Protein AF-A0AAD6SGI1-F1 (afdb_monomer_lite)

Radius of gyration: 14.53 Å; chains: 1; bounding box: 28×39×39 Å

pLDDT: mean 81.7, std 13.65, range [47.59, 97.56]

Secondary structure (DSSP, 8-state):
-------EESS--HHHHTTSTT-SSS--HHHHHHHHHHHHHHHTT-PPPEEHHHHHHHTGGGHHHHHHHHHHHTT-

Organism: NCBI:txid1745969

Structure (mmCIF, N/CA/C/O backbone):
data_AF-A0AAD6SGI1-F1
#
_entry.id   AF-A0AAD6SGI1-F1
#
loop_
_atom_site.group_PDB
_atom_site.id
_atom_site.type_symbol
_atom_site.label_atom_id
_atom_site.label_alt_id
_atom_site.label_comp_id
_atom_site.label_asym_id
_atom_site.label_entity_id
_atom_site.label_seq_id
_atom_site.pdbx_PDB_ins_code
_atom_site.Cartn_x
_atom_site.Cartn_y
_atom_site.Cartn_z
_atom_site.occupancy
_atom_site.B_iso_or_equiv
_atom_site.auth_seq_id
_atom_site.auth_comp_id
_atom_site.auth_asym_id
_atom_site.auth_atom_id
_atom_site.pdbx_PDB_model_num
ATOM 1 N N . ASP A 1 1 ? -7.533 30.580 12.965 1.00 47.59 1 ASP A N 1
ATOM 2 C CA . ASP A 1 1 ? -6.797 29.429 13.511 1.00 47.59 1 ASP A CA 1
ATOM 3 C C . ASP A 1 1 ? -6.911 28.253 12.550 1.00 47.59 1 ASP A C 1
ATOM 5 O O . ASP A 1 1 ? -8.018 27.792 12.285 1.00 47.59 1 ASP A O 1
ATOM 9 N N . GLY A 1 2 ? -5.814 27.873 11.895 1.00 58.25 2 GLY A N 1
ATOM 10 C CA . GLY A 1 2 ? -5.823 26.904 10.795 1.00 58.25 2 GLY A CA 1
ATOM 11 C C . GLY A 1 2 ? -5.524 25.491 11.283 1.00 58.25 2 GLY A C 1
ATOM 12 O O . GLY A 1 2 ? -4.370 25.075 11.291 1.00 58.25 2 GLY A O 1
ATOM 13 N N . TRP A 1 3 ? -6.547 24.737 11.679 1.00 68.38 3 TRP A N 1
ATOM 14 C CA . TRP A 1 3 ? -6.378 23.353 12.125 1.00 68.38 3 TRP A CA 1
ATOM 15 C C . TRP A 1 3 ? -6.052 22.437 10.938 1.00 68.38 3 TRP A C 1
ATOM 17 O O . TRP A 1 3 ? -6.938 22.057 10.170 1.00 68.38 3 TRP A O 1
ATOM 27 N N . GLN A 1 4 ? -4.786 22.039 10.785 1.00 69.94 4 GLN A N 1
ATOM 28 C CA . GLN A 1 4 ? -4.430 20.947 9.877 1.00 69.94 4 GLN A CA 1
ATOM 29 C C . GLN A 1 4 ? -4.957 19.618 10.440 1.00 69.94 4 GLN A C 1
ATOM 31 O O . GLN A 1 4 ? -4.391 19.048 11.374 1.00 69.94 4 GLN A O 1
ATOM 36 N N . LYS A 1 5 ? -6.048 19.103 9.859 1.00 72.19 5 LYS A N 1
ATOM 37 C CA . LYS A 1 5 ? -6.559 17.761 10.164 1.00 72.19 5 LYS A CA 1
ATOM 38 C C . LYS A 1 5 ? -5.628 16.705 9.575 1.00 72.19 5 LYS A C 1
ATOM 40 O O . LYS A 1 5 ? -5.418 16.647 8.366 1.00 72.19 5 LYS A O 1
ATOM 45 N N . LYS A 1 6 ? -5.109 15.827 10.434 1.00 77.50 6 LYS A N 1
ATOM 46 C CA . LYS A 1 6 ? -4.440 14.599 9.997 1.00 77.50 6 LYS A CA 1
ATOM 47 C C . LYS A 1 6 ? -5.505 13.622 9.508 1.00 77.50 6 LYS A C 1
ATOM 49 O O . LYS A 1 6 ? -6.211 13.016 10.306 1.00 77.50 6 LYS A O 1
ATOM 54 N N . GLU A 1 7 ? -5.643 13.504 8.195 1.00 85.25 7 GLU A N 1
ATOM 55 C CA . GLU A 1 7 ? -6.553 12.540 7.581 1.00 85.25 7 GLU A CA 1
ATOM 56 C C . GLU A 1 7 ? -5.926 11.143 7.579 1.00 85.25 7 GLU A C 1
ATOM 58 O O . GLU A 1 7 ? -4.809 10.965 7.084 1.00 85.25 7 GLU A O 1
ATOM 63 N N . ILE A 1 8 ? -6.661 10.167 8.116 1.00 91.44 8 ILE A N 1
ATOM 64 C CA . ILE A 1 8 ? -6.333 8.740 8.059 1.00 91.44 8 ILE A CA 1
ATOM 65 C C . ILE A 1 8 ? -7.216 8.044 7.021 1.00 91.44 8 ILE A C 1
ATOM 67 O O . ILE A 1 8 ? -8.402 8.350 6.900 1.00 91.44 8 ILE A O 1
ATOM 71 N N . SER A 1 9 ? -6.646 7.120 6.249 1.00 91.81 9 SER A N 1
ATOM 72 C CA . SER A 1 9 ? -7.361 6.453 5.155 1.00 91.81 9 SER A CA 1
ATOM 73 C C . SER A 1 9 ? -6.902 5.013 4.932 1.00 91.81 9 SER A C 1
ATOM 75 O O . SER A 1 9 ? -5.761 4.645 5.215 1.00 91.81 9 SER A O 1
ATOM 77 N N . TRP A 1 10 ? -7.801 4.200 4.366 1.00 92.44 10 TRP A N 1
ATOM 78 C CA . TRP A 1 10 ? -7.528 2.819 3.943 1.00 92.44 10 TRP A CA 1
ATOM 79 C C . TRP A 1 10 ? -6.609 2.718 2.726 1.00 92.44 10 TRP A C 1
ATOM 81 O O . TRP A 1 10 ? -5.899 1.722 2.563 1.00 92.44 10 TRP A O 1
ATOM 91 N N . TRP A 1 11 ? -6.606 3.771 1.910 1.00 93.25 11 TRP A N 1
ATOM 92 C CA . TRP A 1 11 ? -5.855 3.879 0.667 1.00 93.25 11 TRP A CA 1
ATOM 93 C C . TRP A 1 11 ? -4.965 5.121 0.677 1.00 93.25 11 TRP A C 1
ATOM 95 O O . TRP A 1 11 ? -5.363 6.145 1.245 1.00 93.25 11 TRP A O 1
ATOM 105 N N . PRO A 1 12 ? -3.783 5.074 0.042 1.00 92.25 12 PRO A N 1
ATOM 106 C CA . PRO A 1 12 ? -2.931 6.244 -0.078 1.00 92.25 12 PRO A CA 1
ATOM 107 C C . PRO A 1 12 ? -3.603 7.303 -0.953 1.00 92.25 12 PRO A C 1
ATOM 109 O O . PRO A 1 12 ? -4.198 6.998 -1.985 1.00 92.25 12 PRO A O 1
ATOM 112 N N . LYS A 1 13 ? -3.446 8.574 -0.583 1.00 90.75 13 LYS A N 1
ATOM 113 C CA . LYS A 1 13 ? -3.793 9.688 -1.475 1.00 90.75 13 LYS A CA 1
ATOM 114 C C . LYS A 1 13 ? -2.884 9.684 -2.714 1.00 90.75 13 LYS A C 1
ATOM 116 O O . LYS A 1 13 ? -1.733 9.244 -2.593 1.00 90.75 13 LYS A O 1
ATOM 121 N N . PRO A 1 14 ? -3.313 10.267 -3.853 1.00 89.06 14 PRO A N 1
ATOM 122 C CA . PRO A 1 14 ? -2.501 10.331 -5.071 1.00 89.06 14 PRO A CA 1
ATOM 123 C C . PRO A 1 14 ? -1.089 10.863 -4.813 1.00 89.06 14 PRO A C 1
ATOM 125 O O . PRO A 1 14 ? -0.106 10.240 -5.192 1.00 89.06 14 PRO A O 1
ATOM 128 N N . ALA A 1 15 ? -0.968 11.936 -4.027 1.00 87.19 15 ALA A N 1
ATOM 129 C CA . ALA A 1 15 ? 0.324 12.507 -3.662 1.00 87.19 15 ALA A CA 1
ATOM 130 C C . ALA A 1 15 ? 1.256 11.529 -2.922 1.00 87.19 15 ALA A C 1
ATOM 132 O O . ALA A 1 15 ? 2.464 11.648 -3.060 1.00 87.19 15 ALA A O 1
ATOM 133 N N . ALA A 1 16 ? 0.754 10.574 -2.133 1.00 88.31 16 ALA A N 1
ATOM 134 C CA . ALA A 1 16 ? 1.604 9.542 -1.534 1.00 88.31 16 ALA A CA 1
ATOM 135 C C . ALA A 1 16 ? 1.953 8.456 -2.564 1.00 88.31 16 ALA A C 1
ATOM 137 O O . ALA A 1 16 ? 3.121 8.094 -2.694 1.00 88.31 16 ALA A O 1
ATOM 138 N N . PHE A 1 17 ? 0.964 7.990 -3.334 1.00 88.62 17 PHE A N 1
ATOM 139 C CA . PHE A 1 17 ? 1.151 6.946 -4.344 1.00 88.62 17 PHE A CA 1
ATOM 140 C C . PHE A 1 17 ? 2.137 7.358 -5.446 1.00 88.62 17 PHE A C 1
ATOM 142 O O . PHE A 1 17 ? 2.984 6.553 -5.825 1.00 88.62 17 PHE A O 1
ATOM 149 N N . CYS A 1 18 ? 2.123 8.621 -5.883 1.00 86.75 18 CYS A N 1
ATOM 150 C CA . CYS A 1 18 ? 3.048 9.129 -6.900 1.00 8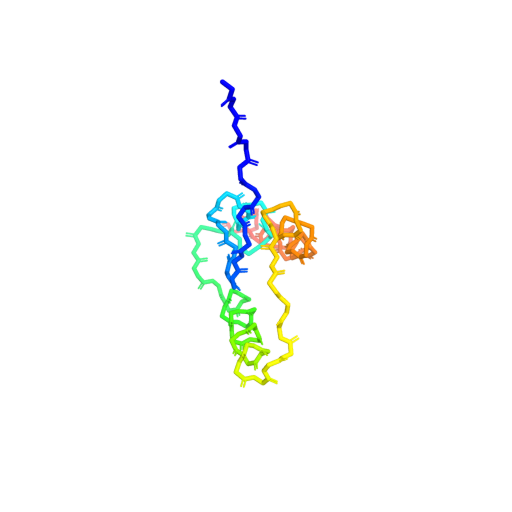6.75 18 CYS A CA 1
ATOM 151 C C . CYS A 1 18 ? 4.525 9.056 -6.486 1.00 86.75 18 CYS A C 1
ATOM 153 O O . CYS A 1 18 ? 5.393 8.970 -7.349 1.00 86.75 18 CYS A O 1
ATOM 155 N N . HIS A 1 19 ? 4.813 9.080 -5.181 1.00 82.94 19 HIS A N 1
ATOM 156 C CA . HIS A 1 19 ? 6.173 8.935 -4.653 1.00 82.94 19 HIS A CA 1
ATOM 157 C C . HIS A 1 19 ? 6.579 7.468 -4.452 1.00 82.94 19 HIS A C 1
ATOM 159 O O . HIS A 1 19 ? 7.740 7.190 -4.144 1.00 82.94 19 HIS A O 1
ATOM 165 N N . SER A 1 20 ? 5.643 6.530 -4.607 1.00 83.75 20 SER A N 1
ATOM 166 C CA . SER A 1 20 ? 5.939 5.101 -4.571 1.00 83.75 20 SER A CA 1
ATOM 167 C C . SER A 1 20 ? 6.678 4.670 -5.839 1.00 83.75 20 SER A C 1
ATOM 169 O O . SER A 1 20 ? 6.623 5.333 -6.874 1.00 83.75 20 SER A O 1
ATOM 171 N N . GLY A 1 21 ? 7.342 3.516 -5.786 1.00 81.56 21 GLY A N 1
ATOM 172 C CA . GLY A 1 21 ? 7.884 2.902 -6.999 1.00 81.56 21 GLY A CA 1
ATOM 173 C C . GLY A 1 21 ? 6.865 2.133 -7.843 1.00 81.56 21 GLY A C 1
ATOM 174 O O . GLY A 1 21 ? 7.265 1.546 -8.839 1.00 81.56 21 GLY A O 1
ATOM 175 N N . LEU A 1 22 ? 5.580 2.128 -7.460 1.00 84.12 22 LEU A N 1
ATOM 176 C CA . LEU A 1 22 ? 4.487 1.584 -8.276 1.00 84.12 22 LEU A CA 1
ATOM 177 C C . LEU A 1 22 ? 4.009 2.574 -9.338 1.00 84.12 22 LEU A C 1
ATOM 179 O O . LEU A 1 22 ? 3.435 2.170 -10.343 1.00 84.12 22 LEU A O 1
ATOM 183 N N . ASN A 1 23 ? 4.227 3.872 -9.120 1.00 86.75 23 ASN A N 1
ATOM 184 C CA . ASN A 1 23 ? 3.819 4.896 -10.067 1.00 86.75 23 ASN A CA 1
ATOM 185 C C . ASN A 1 23 ? 4.805 4.970 -11.244 1.00 86.75 23 ASN A C 1
ATOM 187 O O . ASN A 1 23 ? 5.711 5.802 -11.251 1.00 86.75 23 ASN A O 1
ATOM 191 N N . ILE A 1 24 ? 4.622 4.080 -12.219 1.00 83.25 24 ILE A N 1
ATOM 192 C CA . ILE A 1 24 ? 5.405 4.020 -13.464 1.00 83.25 24 ILE A CA 1
ATOM 193 C C . ILE A 1 24 ? 4.620 4.524 -14.690 1.00 83.25 24 ILE A C 1
ATOM 195 O O . ILE A 1 24 ? 4.997 4.253 -15.821 1.00 83.25 24 ILE A O 1
ATOM 199 N N . GLY A 1 25 ? 3.511 5.244 -14.476 1.00 85.56 25 GLY A N 1
ATOM 200 C CA . GLY A 1 25 ? 2.667 5.804 -15.544 1.00 85.56 25 GLY A CA 1
ATOM 201 C C . GLY A 1 25 ? 1.555 4.878 -16.050 1.00 85.56 25 GLY A C 1
ATOM 202 O O . GLY A 1 25 ? 0.680 5.327 -16.783 1.00 85.56 25 GLY A O 1
ATOM 203 N N . TRP A 1 26 ? 1.536 3.614 -15.622 1.00 86.62 26 TRP A N 1
ATOM 204 C CA . TRP A 1 26 ? 0.489 2.644 -15.951 1.00 86.62 26 TRP A CA 1
ATOM 205 C C . TRP A 1 26 ? 0.280 1.630 -14.813 1.00 86.62 26 TRP A C 1
ATOM 207 O O . TRP A 1 26 ? 1.071 1.556 -13.868 1.00 86.62 26 TRP A O 1
ATOM 217 N N . TRP A 1 27 ? -0.811 0.858 -14.874 1.00 88.00 27 TRP A N 1
ATOM 218 C CA . TRP A 1 27 ? -1.142 -0.154 -13.865 1.00 88.00 27 TRP A CA 1
ATOM 219 C C . TRP A 1 27 ? -0.374 -1.456 -14.104 1.00 88.00 27 TRP A C 1
ATOM 221 O O . TRP A 1 27 ? -0.796 -2.314 -14.878 1.00 88.00 27 TRP A O 1
ATOM 231 N N . SER A 1 28 ? 0.770 -1.595 -13.438 1.00 87.69 28 SER A N 1
ATOM 232 C CA . SER A 1 28 ? 1.632 -2.763 -13.593 1.00 87.69 28 SER A CA 1
ATOM 233 C C . SER A 1 28 ? 1.138 -3.990 -12.822 1.00 87.69 28 SER A C 1
ATOM 235 O O . SER A 1 28 ? 0.362 -3.865 -11.870 1.00 87.69 28 SER A O 1
ATOM 237 N N . PRO A 1 29 ? 1.635 -5.197 -13.149 1.00 88.81 29 PRO A N 1
ATOM 238 C CA . PRO A 1 29 ? 1.388 -6.379 -12.328 1.00 88.81 29 PRO A CA 1
ATOM 239 C C . PRO A 1 29 ? 1.807 -6.201 -10.857 1.00 88.81 29 PRO A C 1
ATOM 241 O O . PRO A 1 29 ? 1.219 -6.823 -9.974 1.00 88.81 29 PRO A O 1
ATOM 244 N N . ASP A 1 30 ? 2.796 -5.346 -10.567 1.00 85.44 30 ASP A N 1
ATOM 245 C CA . ASP A 1 30 ? 3.163 -4.987 -9.192 1.00 85.44 30 ASP A CA 1
ATOM 246 C C . ASP A 1 30 ? 2.105 -4.108 -8.515 1.00 85.44 30 ASP A C 1
ATOM 248 O O . ASP A 1 30 ? 1.835 -4.304 -7.327 1.00 85.44 30 ASP A O 1
ATOM 252 N N . CYS A 1 31 ? 1.475 -3.187 -9.258 1.00 89.38 31 CYS A N 1
ATOM 253 C CA . CYS A 1 31 ? 0.344 -2.396 -8.762 1.00 89.38 31 CYS A CA 1
ATOM 254 C C . CYS A 1 31 ? -0.806 -3.314 -8.346 1.00 89.38 31 CYS A C 1
ATOM 256 O O . CYS A 1 31 ? -1.306 -3.198 -7.225 1.00 89.38 31 CYS A O 1
ATOM 258 N N . GLU A 1 32 ? -1.156 -4.279 -9.201 1.00 92.81 32 GLU A N 1
ATOM 259 C CA . GLU A 1 32 ? -2.209 -5.256 -8.919 1.00 92.81 32 GLU A CA 1
ATOM 260 C C . GLU A 1 32 ? -1.871 -6.113 -7.693 1.00 92.81 32 GLU A C 1
ATOM 262 O O . GLU A 1 32 ? -2.673 -6.220 -6.763 1.00 92.81 32 GLU A O 1
ATOM 267 N N . ARG A 1 33 ? -0.653 -6.673 -7.632 1.00 91.38 33 ARG A N 1
ATOM 268 C CA . ARG A 1 33 ? -0.197 -7.476 -6.484 1.00 91.38 33 ARG A CA 1
ATOM 269 C C . ARG A 1 33 ? -0.284 -6.700 -5.175 1.00 91.38 33 ARG A C 1
ATOM 271 O O . ARG A 1 33 ? -0.750 -7.236 -4.165 1.00 91.38 33 ARG A O 1
ATOM 278 N N . TRP A 1 34 ? 0.166 -5.447 -5.179 1.00 90.69 34 TRP A N 1
ATOM 279 C CA . TRP A 1 34 ? 0.091 -4.577 -4.011 1.00 90.69 34 TRP A CA 1
ATOM 280 C C . TRP A 1 34 ? -1.361 -4.287 -3.612 1.00 90.69 34 TRP A C 1
ATOM 282 O O . TRP A 1 34 ? -1.712 -4.439 -2.438 1.00 90.69 34 TRP A O 1
ATOM 292 N N . PHE A 1 35 ? -2.210 -3.931 -4.578 1.00 93.12 35 PHE A N 1
ATOM 293 C CA . PHE A 1 35 ? -3.615 -3.612 -4.341 1.00 93.12 35 PHE A CA 1
ATOM 294 C C . PHE A 1 35 ? -4.371 -4.804 -3.755 1.00 93.12 35 PHE A C 1
ATOM 296 O O . PHE A 1 35 ? -5.006 -4.680 -2.706 1.00 93.12 35 PHE A O 1
ATOM 303 N N . GLN A 1 36 ? -4.235 -5.985 -4.362 1.00 95.56 36 GLN A N 1
ATOM 304 C CA . GLN A 1 36 ? -4.878 -7.204 -3.877 1.00 95.56 36 GLN A CA 1
ATOM 305 C C . GLN A 1 36 ? -4.391 -7.603 -2.484 1.00 95.56 36 GLN A C 1
ATOM 307 O O . GLN A 1 36 ? -5.198 -8.004 -1.640 1.00 95.56 36 GLN A O 1
ATOM 312 N N . LYS A 1 37 ? -3.084 -7.477 -2.213 1.00 93.62 37 LYS A N 1
ATOM 313 C CA . LYS A 1 37 ? -2.530 -7.737 -0.878 1.00 93.62 37 LYS A CA 1
ATOM 314 C C . LYS A 1 37 ? -3.179 -6.823 0.160 1.00 93.62 37 LYS A C 1
ATOM 316 O O . LYS A 1 37 ? -3.669 -7.315 1.175 1.00 93.62 37 LYS A O 1
ATOM 321 N N . ARG A 1 38 ? -3.236 -5.517 -0.109 1.00 94.12 38 ARG A N 1
ATOM 322 C CA . ARG A 1 38 ? -3.833 -4.542 0.808 1.00 94.12 38 ARG A CA 1
ATOM 323 C C . ARG A 1 38 ? -5.333 -4.770 0.988 1.00 94.12 38 ARG A C 1
ATOM 325 O O . ARG A 1 38 ? -5.818 -4.761 2.115 1.00 94.12 38 ARG A O 1
ATOM 332 N N . LEU A 1 39 ? -6.059 -5.050 -0.094 1.00 96.69 39 LEU A N 1
ATOM 333 C CA . LEU A 1 39 ? -7.485 -5.375 -0.046 1.00 96.69 39 LEU A CA 1
ATOM 334 C C . LEU A 1 39 ? -7.756 -6.603 0.834 1.00 96.69 39 LEU A C 1
ATOM 336 O O . LEU A 1 39 ? -8.716 -6.615 1.603 1.00 96.69 39 LEU A O 1
ATOM 340 N N . ARG A 1 40 ? -6.897 -7.625 0.756 1.00 97.56 40 ARG A N 1
ATOM 341 C CA . ARG A 1 40 ? -6.976 -8.813 1.615 1.00 97.56 40 ARG A CA 1
ATOM 342 C C . ARG A 1 40 ? -6.751 -8.464 3.085 1.00 97.56 40 ARG A C 1
ATOM 344 O O . ARG A 1 40 ? -7.500 -8.945 3.927 1.00 97.56 40 ARG A O 1
ATOM 351 N N . GLU A 1 41 ? -5.763 -7.626 3.392 1.00 95.62 41 GLU A N 1
ATOM 352 C CA . GLU A 1 41 ? -5.506 -7.156 4.761 1.00 95.62 41 GLU A CA 1
ATOM 353 C C . GLU A 1 41 ? -6.707 -6.386 5.330 1.00 95.62 41 GLU A C 1
ATOM 355 O O . GLU A 1 41 ? -7.090 -6.631 6.471 1.00 95.62 41 GLU A O 1
ATOM 360 N N . ILE A 1 42 ? -7.346 -5.526 4.528 1.00 96.19 42 ILE A N 1
ATOM 361 C CA . ILE A 1 42 ? -8.562 -4.792 4.919 1.00 96.19 42 ILE A CA 1
ATOM 362 C C . ILE A 1 42 ? -9.702 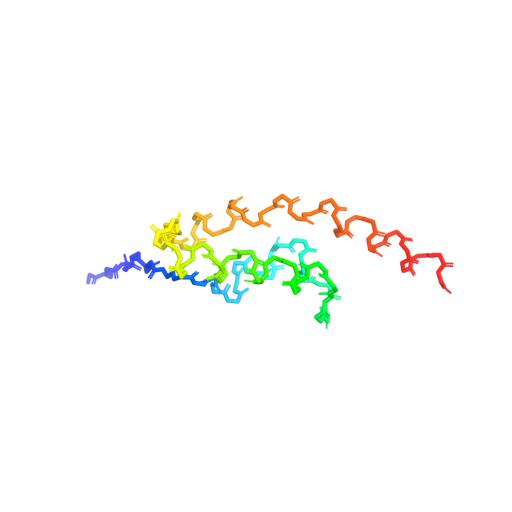-5.768 5.214 1.00 96.19 42 ILE A C 1
ATOM 364 O O . ILE A 1 42 ? -10.287 -5.723 6.291 1.00 96.19 42 ILE A O 1
ATOM 368 N N . LYS A 1 43 ? -9.979 -6.704 4.297 1.00 96.81 43 LYS A N 1
ATOM 369 C CA . LYS A 1 43 ? -11.048 -7.703 4.471 1.00 96.81 43 LYS A CA 1
ATOM 370 C C . LYS A 1 43 ? -10.830 -8.616 5.680 1.00 96.81 43 LYS A C 1
ATOM 372 O O . LYS A 1 43 ? -11.792 -9.116 6.246 1.00 96.81 43 LYS A O 1
ATOM 377 N N . GLN A 1 44 ? -9.577 -8.844 6.063 1.00 97.12 44 GLN A N 1
ATOM 378 C CA . GLN A 1 44 ? -9.211 -9.658 7.222 1.00 97.12 44 GLN A CA 1
ATOM 379 C C . GLN A 1 44 ? -9.100 -8.842 8.520 1.00 97.12 44 GLN A C 1
ATOM 381 O O . GLN A 1 44 ? -8.668 -9.397 9.525 1.00 97.12 44 GLN A O 1
ATOM 386 N N . ASN A 1 45 ? -9.447 -7.547 8.511 1.00 93.81 45 ASN A N 1
ATOM 387 C CA . ASN A 1 45 ? -9.262 -6.619 9.636 1.00 93.81 45 ASN A CA 1
ATOM 388 C C . ASN A 1 45 ? -7.815 -6.566 10.164 1.00 93.81 45 ASN A C 1
ATOM 390 O O . ASN A 1 45 ? -7.575 -6.294 11.336 1.00 93.81 45 ASN A O 1
ATOM 394 N N . ARG A 1 46 ? -6.837 -6.836 9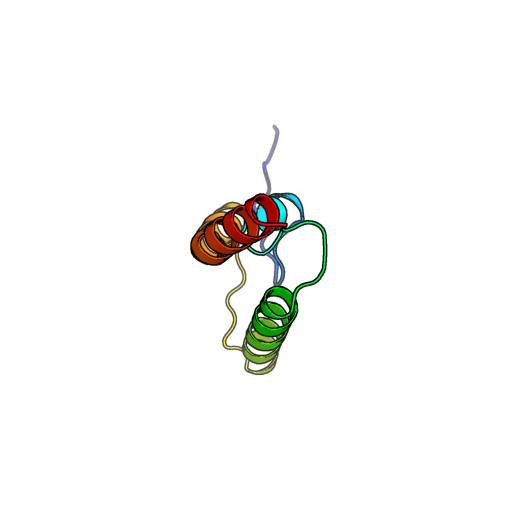.293 1.00 92.88 46 ARG A N 1
ATOM 395 C CA . ARG A 1 46 ? -5.398 -6.780 9.604 1.00 92.88 46 ARG A CA 1
ATOM 396 C C . ARG A 1 46 ? -4.729 -5.511 9.085 1.00 92.88 46 ARG A C 1
ATOM 398 O O . ARG A 1 46 ? -3.557 -5.285 9.363 1.00 92.88 46 ARG A O 1
ATOM 405 N N . ALA A 1 47 ? -5.435 -4.716 8.285 1.00 91.12 47 ALA A N 1
ATOM 406 C CA . ALA A 1 47 ? -4.921 -3.447 7.801 1.00 91.12 47 ALA A CA 1
ATOM 407 C C . ALA A 1 47 ? -5.094 -2.356 8.865 1.00 91.12 47 ALA A C 1
ATOM 409 O O . ALA A 1 47 ? -6.163 -2.193 9.446 1.00 91.12 47 ALA A O 1
ATOM 410 N N . GLU A 1 48 ? -4.044 -1.568 9.061 1.00 91.38 48 GLU A N 1
ATOM 411 C CA . GLU A 1 48 ? -4.087 -0.333 9.840 1.00 91.38 48 GLU A CA 1
ATOM 412 C C . GLU A 1 48 ? -4.464 0.857 8.950 1.00 91.38 48 GLU A C 1
ATOM 414 O O . GLU A 1 48 ? -4.056 0.931 7.785 1.00 91.38 48 GLU A O 1
ATOM 419 N N . LEU A 1 49 ? -5.200 1.815 9.514 1.00 92.00 49 LEU A N 1
ATOM 420 C CA . LEU A 1 49 ? -5.429 3.123 8.906 1.00 92.00 49 LEU A CA 1
ATOM 421 C C . LEU A 1 49 ? -4.185 3.992 9.070 1.00 92.00 49 LEU A C 1
ATOM 423 O O . LEU A 1 49 ? -3.625 4.075 10.159 1.00 92.00 49 LEU A O 1
ATOM 427 N N . TRP A 1 50 ? -3.787 4.674 8.000 1.00 92.00 50 TRP A N 1
ATOM 428 C CA . TRP A 1 50 ? -2.570 5.479 8.002 1.00 92.00 50 TRP A CA 1
ATOM 429 C C . TRP A 1 50 ? -2.836 6.907 7.557 1.00 92.00 50 TRP A C 1
ATOM 431 O O . TRP A 1 50 ? -3.658 7.170 6.675 1.00 92.00 50 TRP A O 1
ATOM 441 N N . THR A 1 51 ? -2.087 7.825 8.154 1.00 91.31 51 THR A N 1
ATOM 442 C CA . THR A 1 51 ? -1.949 9.205 7.704 1.00 91.31 51 THR A CA 1
ATOM 443 C C . THR A 1 51 ? -1.171 9.279 6.394 1.00 91.31 51 THR A C 1
ATOM 445 O O . THR A 1 51 ? -0.456 8.357 5.997 1.00 91.31 51 THR A O 1
ATOM 448 N N . GLN A 1 52 ? -1.240 10.422 5.714 1.00 86.56 52 GLN A N 1
ATOM 449 C CA . GLN A 1 52 ? -0.489 10.639 4.475 1.00 86.56 52 GLN A CA 1
ATOM 450 C C . GLN A 1 52 ? 1.036 10.467 4.641 1.00 86.56 52 GLN A C 1
ATOM 452 O O . GLN A 1 52 ? 1.702 9.989 3.721 1.00 86.56 52 GLN A O 1
ATOM 457 N N . VAL A 1 53 ? 1.595 10.852 5.793 1.00 87.62 53 VAL A N 1
ATOM 458 C CA . VAL A 1 53 ? 3.035 10.716 6.082 1.00 87.62 53 VAL A CA 1
ATOM 459 C C . VAL A 1 53 ? 3.411 9.245 6.250 1.00 87.62 53 VAL A C 1
ATOM 461 O O . VAL A 1 53 ? 4.394 8.785 5.670 1.00 87.62 53 VAL A O 1
ATOM 464 N N . GLU A 1 54 ? 2.597 8.483 6.977 1.00 90.56 54 GLU A N 1
ATOM 465 C CA . GLU A 1 54 ? 2.788 7.041 7.143 1.00 90.56 54 GLU A CA 1
ATOM 466 C C . GLU A 1 54 ? 2.648 6.305 5.813 1.00 90.56 54 GLU A C 1
A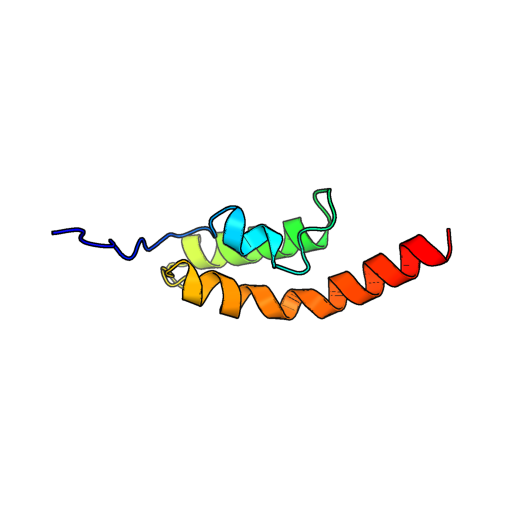TOM 468 O O . GLU A 1 54 ? 3.492 5.467 5.496 1.00 90.56 54 GLU A O 1
ATOM 473 N N . TRP A 1 55 ? 1.665 6.681 4.988 1.00 91.81 55 TRP A N 1
ATOM 474 C CA . TRP A 1 55 ? 1.520 6.150 3.635 1.00 91.81 55 TRP A CA 1
ATOM 475 C C . TRP A 1 55 ? 2.800 6.310 2.828 1.00 91.81 55 TRP A C 1
ATOM 477 O O . TRP A 1 55 ? 3.302 5.310 2.317 1.00 91.81 55 TRP A O 1
ATOM 487 N N . LYS A 1 56 ? 3.363 7.527 2.763 1.00 87.44 56 LYS A N 1
ATOM 488 C CA . LYS A 1 56 ? 4.623 7.795 2.048 1.00 87.44 56 LYS A CA 1
ATOM 489 C C . LYS A 1 56 ? 5.746 6.865 2.505 1.00 87.44 56 LYS A C 1
ATOM 491 O O . LYS A 1 56 ? 6.474 6.356 1.662 1.00 87.44 56 LYS A O 1
ATOM 496 N N . ASN A 1 57 ? 5.861 6.605 3.807 1.00 87.19 57 ASN A N 1
ATOM 497 C CA . ASN A 1 57 ? 6.890 5.721 4.355 1.00 87.19 57 ASN A CA 1
ATOM 498 C C . ASN A 1 57 ? 6.626 4.238 4.046 1.00 87.19 57 ASN A C 1
ATOM 500 O O . ASN A 1 57 ? 7.543 3.527 3.637 1.00 87.19 57 ASN A O 1
ATOM 504 N N . LYS A 1 58 ? 5.381 3.764 4.190 1.00 86.88 58 LYS A N 1
ATOM 505 C CA . LYS A 1 58 ? 5.012 2.349 3.998 1.00 86.88 58 LYS A CA 1
ATOM 506 C C . LYS A 1 58 ? 5.102 1.898 2.540 1.00 86.88 58 LYS A C 1
ATOM 508 O O . LYS A 1 58 ? 5.465 0.754 2.285 1.00 86.88 58 LYS A O 1
ATOM 513 N N . ILE A 1 59 ? 4.823 2.785 1.582 1.00 85.69 59 ILE A N 1
ATOM 514 C CA . ILE A 1 59 ? 4.879 2.465 0.141 1.00 85.69 59 ILE A CA 1
ATOM 515 C C . ILE A 1 59 ? 6.199 2.887 -0.524 1.00 85.69 59 ILE A C 1
ATOM 517 O O . ILE A 1 59 ? 6.382 2.677 -1.725 1.00 85.69 59 ILE A O 1
ATOM 521 N N . ARG A 1 60 ? 7.148 3.432 0.254 1.00 76.12 60 ARG A N 1
ATOM 522 C CA . ARG A 1 60 ? 8.477 3.843 -0.223 1.00 76.12 60 ARG A CA 1
ATOM 523 C C . ARG A 1 60 ? 9.296 2.670 -0.757 1.00 76.12 60 ARG A C 1
ATOM 525 O O . ARG A 1 60 ? 10.000 2.832 -1.739 1.00 76.12 60 ARG A O 1
ATOM 532 N N . PHE A 1 61 ? 9.197 1.480 -0.161 1.00 64.94 61 PHE A N 1
ATOM 533 C CA . PHE A 1 61 ? 10.051 0.329 -0.509 1.00 64.94 61 PHE A CA 1
ATOM 534 C C . PHE A 1 61 ? 9.832 -0.243 -1.909 1.00 64.94 61 PHE A C 1
ATOM 536 O O . PHE A 1 61 ? 10.667 -0.998 -2.403 1.00 64.94 61 PHE A O 1
ATOM 543 N N . ILE A 1 62 ? 8.767 0.167 -2.593 1.00 58.03 62 ILE A N 1
ATOM 544 C CA . ILE A 1 62 ? 8.519 -0.256 -3.970 1.00 58.03 62 ILE A CA 1
ATOM 545 C C . ILE A 1 62 ? 9.476 0.455 -4.956 1.00 58.03 62 ILE A C 1
ATOM 547 O O . ILE A 1 62 ? 9.532 0.136 -6.137 1.00 58.03 62 ILE A O 1
ATOM 551 N N . GLN A 1 63 ? 10.315 1.385 -4.477 1.00 54.00 63 GLN A N 1
ATOM 552 C CA . GLN A 1 63 ? 11.301 2.129 -5.272 1.00 54.00 63 GLN A CA 1
ATOM 553 C C . GLN A 1 63 ? 12.359 1.259 -5.976 1.00 54.00 63 GLN A C 1
ATOM 555 O O . GLN A 1 63 ? 12.860 1.676 -7.018 1.00 54.00 63 GLN A O 1
ATOM 560 N N . LYS A 1 64 ? 12.686 0.059 -5.465 1.00 53.75 64 LYS A N 1
ATOM 561 C CA . LYS A 1 64 ? 13.581 -0.874 -6.181 1.00 53.75 64 LYS A CA 1
ATOM 562 C C . LYS A 1 64 ? 12.972 -1.321 -7.515 1.00 53.75 64 LYS A C 1
ATOM 564 O O . LYS A 1 64 ? 13.676 -1.336 -8.519 1.00 53.75 64 LYS A O 1
ATOM 569 N N . SER A 1 65 ? 11.661 -1.571 -7.558 1.00 58.28 65 SER A N 1
ATOM 570 C CA . SER A 1 65 ? 10.937 -1.853 -8.805 1.00 58.28 65 SER A CA 1
ATOM 571 C C . SER A 1 65 ? 11.004 -0.673 -9.778 1.00 58.28 65 SER A C 1
ATOM 573 O O . SER A 1 65 ? 11.163 -0.883 -10.975 1.00 58.28 65 SER A O 1
ATOM 575 N N . ARG A 1 66 ? 10.990 0.571 -9.273 1.00 60.75 66 ARG A N 1
ATOM 576 C CA . ARG A 1 66 ? 11.167 1.778 -10.101 1.00 60.75 66 ARG A CA 1
ATOM 577 C C . ARG A 1 66 ? 12.538 1.832 -10.770 1.00 60.75 66 ARG A C 1
ATOM 579 O O . ARG A 1 66 ? 12.622 2.210 -11.930 1.00 60.75 66 ARG A O 1
ATOM 586 N N . GLN A 1 67 ? 13.607 1.481 -10.051 1.00 62.28 67 GLN A N 1
ATOM 587 C CA . GLN A 1 67 ? 14.959 1.449 -10.624 1.00 62.28 67 GLN A CA 1
ATOM 588 C C . GLN A 1 67 ? 15.083 0.385 -11.718 1.00 62.28 67 GLN A C 1
ATOM 590 O O . GLN A 1 67 ? 15.662 0.668 -12.760 1.00 62.28 67 GLN A O 1
ATOM 595 N N . VAL A 1 68 ? 14.496 -0.797 -11.509 1.00 61.84 68 VAL A N 1
ATOM 596 C CA . VAL A 1 68 ? 14.458 -1.861 -12.525 1.00 61.84 68 VAL A CA 1
ATOM 597 C C . VAL A 1 68 ? 13.632 -1.432 -13.743 1.00 61.84 68 VAL A C 1
ATOM 599 O O . VAL A 1 68 ? 14.099 -1.574 -14.866 1.00 61.84 68 VAL A O 1
ATOM 602 N N . ALA A 1 69 ? 12.453 -0.835 -13.544 1.00 61.38 69 ALA A N 1
ATOM 603 C CA . ALA A 1 69 ? 11.623 -0.330 -14.640 1.00 61.38 69 ALA A CA 1
ATOM 604 C C . ALA A 1 69 ? 12.339 0.764 -15.454 1.00 61.38 69 ALA A C 1
ATOM 606 O O . ALA A 1 69 ? 12.404 0.683 -16.674 1.00 61.38 69 ALA A O 1
ATOM 607 N N . MET A 1 70 ? 12.964 1.735 -14.779 1.00 65.31 70 MET A N 1
ATOM 608 C CA . MET A 1 70 ? 13.759 2.783 -15.433 1.00 65.31 70 MET A CA 1
ATOM 609 C C . MET A 1 70 ? 14.994 2.240 -16.167 1.00 65.31 70 MET A C 1
ATOM 611 O O . MET A 1 70 ? 15.470 2.880 -17.100 1.00 65.31 70 MET A O 1
ATOM 615 N N . ALA A 1 71 ? 15.554 1.108 -15.731 1.00 64.56 71 ALA A N 1
ATOM 616 C CA . ALA A 1 71 ? 16.648 0.449 -16.437 1.00 64.56 71 ALA A CA 1
ATOM 617 C C . ALA A 1 71 ? 16.155 -0.268 -17.705 1.00 64.56 71 ALA A C 1
ATOM 619 O O . ALA A 1 71 ? 16.823 -0.180 -18.729 1.00 64.56 71 ALA A O 1
ATOM 620 N N . ASN A 1 72 ? 14.983 -0.910 -17.658 1.00 64.12 72 ASN A N 1
ATOM 621 C CA . ASN A 1 72 ? 14.379 -1.560 -18.825 1.00 64.12 72 ASN A CA 1
ATOM 622 C C . ASN A 1 72 ? 14.041 -0.551 -19.935 1.00 64.12 72 ASN A C 1
ATOM 624 O O . ASN A 1 72 ? 14.369 -0.804 -21.088 1.00 64.12 72 ASN A O 1
ATOM 628 N N . ASP A 1 73 ? 13.475 0.611 -19.591 1.00 64.94 73 ASP A N 1
ATOM 629 C CA . ASP A 1 73 ? 13.143 1.663 -20.569 1.00 64.94 73 ASP A CA 1
ATOM 630 C C . ASP A 1 73 ? 14.375 2.252 -21.277 1.00 64.94 73 ASP A C 1
ATOM 632 O O . ASP A 1 73 ? 14.259 2.783 -22.372 1.00 64.94 73 ASP A O 1
ATOM 636 N N . LYS A 1 74 ? 15.566 2.182 -20.667 1.00 64.81 74 LYS A N 1
ATOM 637 C CA . LYS A 1 74 ? 16.816 2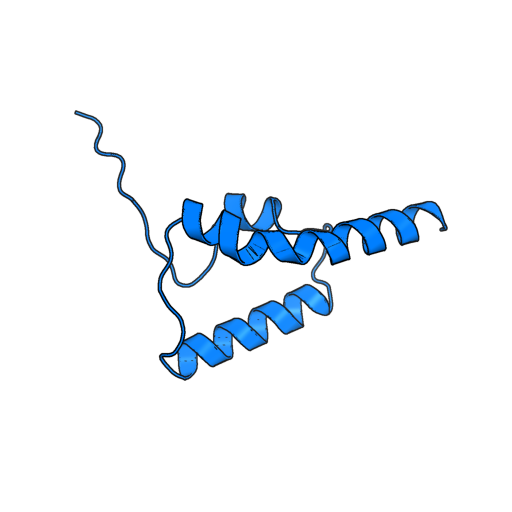.658 -21.289 1.00 64.81 74 LYS A CA 1
ATOM 638 C C . LYS A 1 74 ? 17.439 1.657 -22.264 1.00 64.81 74 LYS A C 1
ATOM 640 O O . LYS A 1 74 ? 18.417 2.002 -22.921 1.00 64.81 74 LYS A O 1
ATOM 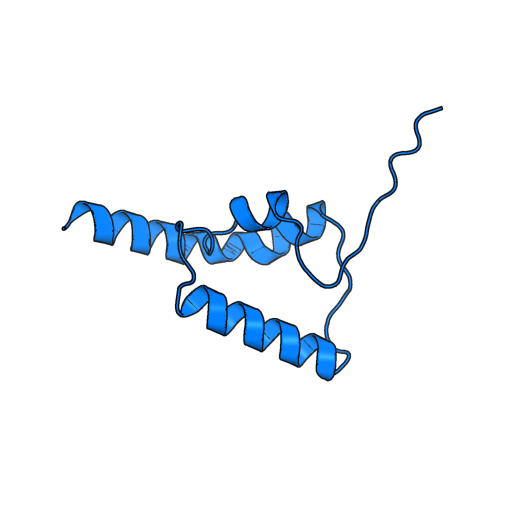645 N N . LEU A 1 75 ? 16.948 0.420 -22.281 1.00 59.53 75 LEU A N 1
ATOM 646 C CA . LEU A 1 75 ? 17.450 -0.668 -23.123 1.00 59.53 75 LEU A CA 1
ATOM 647 C C . LEU A 1 75 ? 16.534 -0.962 -24.323 1.00 59.53 75 LEU A C 1
ATOM 649 O O . LEU A 1 75 ? 16.920 -1.765 -25.170 1.00 59.53 75 LEU A O 1
ATOM 653 N N . ALA A 1 76 ? 15.346 -0.350 -24.369 1.00 49.88 76 ALA A N 1
ATOM 654 C CA . ALA A 1 76 ? 14.414 -0.381 -25.497 1.00 49.88 76 ALA A CA 1
ATOM 655 C C . ALA A 1 76 ? 14.673 0.796 -26.449 1.00 49.88 76 ALA A C 1
ATOM 657 O O . ALA A 1 76 ? 14.476 0.598 -27.668 1.00 49.88 76 ALA A O 1
#

Foldseek 3Di:
DDDDDQDWDLDADPVLVCLALCPPPDRDPVNVVVVVVSVVCVVVVNDDTDTNVVSNVVRNVNVVNNVVVVVVVVVD

Sequence (76 aa):
DGWQKKEISWWPKPAAFCHSGLNIGWWSPDCERWFQKRLREIKQNRAELWTQVEWKNKIRFIQKSRQVAMANDKLA